Protein AF-A0A5F0KEK0-F1 (afdb_monomer_lite)

Structure (mmCIF, N/CA/C/O backbone):
data_AF-A0A5F0KEK0-F1
#
_entry.id   AF-A0A5F0KEK0-F1
#
loop_
_atom_site.group_PDB
_atom_site.id
_atom_site.type_symbol
_atom_site.label_atom_id
_atom_site.label_alt_id
_atom_site.label_comp_id
_atom_site.label_asym_id
_atom_site.label_entity_id
_atom_site.label_seq_id
_atom_site.pdbx_PDB_ins_code
_atom_site.Cartn_x
_atom_site.Cartn_y
_atom_site.Cartn_z
_atom_site.occupancy
_atom_site.B_iso_or_equiv
_atom_site.auth_seq_id
_atom_site.auth_comp_id
_atom_site.auth_asym_id
_atom_site.auth_atom_id
_atom_site.pdbx_PDB_model_num
ATOM 1 N N . MET A 1 1 ? 22.371 -23.683 -24.977 1.00 32.03 1 MET A N 1
ATOM 2 C CA . MET A 1 1 ? 22.246 -22.514 -25.870 1.00 32.03 1 MET A CA 1
ATOM 3 C C . MET A 1 1 ? 21.866 -21.317 -25.019 1.00 32.03 1 MET A C 1
ATOM 5 O O . MET A 1 1 ? 20.746 -21.256 -24.533 1.00 32.03 1 MET A O 1
ATOM 9 N N . SER A 1 2 ? 22.831 -20.442 -24.753 1.00 39.22 2 SER A N 1
ATOM 10 C CA . SER A 1 2 ? 22.662 -19.268 -23.896 1.00 39.22 2 SER A CA 1
ATOM 11 C C . SER A 1 2 ? 22.287 -18.080 -24.773 1.00 39.22 2 SER A C 1
ATOM 13 O O . SER A 1 2 ? 23.154 -17.505 -25.425 1.00 39.22 2 SER A O 1
ATOM 15 N N . MET A 1 3 ? 20.999 -17.742 -24.835 1.00 43.00 3 MET A N 1
ATOM 16 C CA . MET A 1 3 ? 20.542 -16.524 -25.501 1.00 43.00 3 MET A CA 1
ATOM 17 C C . MET A 1 3 ? 20.346 -15.409 -24.471 1.00 43.00 3 MET A C 1
ATOM 19 O O . MET A 1 3 ? 19.411 -15.424 -23.680 1.00 43.00 3 MET A O 1
ATOM 23 N N . THR A 1 4 ? 21.297 -14.470 -24.501 1.00 45.41 4 THR A N 1
ATOM 24 C CA . THR A 1 4 ? 21.118 -13.025 -24.289 1.00 45.41 4 THR A CA 1
ATOM 25 C C . THR A 1 4 ? 20.277 -12.598 -23.085 1.00 45.41 4 THR A C 1
ATOM 27 O O . THR A 1 4 ? 19.081 -12.334 -23.200 1.00 45.41 4 THR A O 1
ATOM 30 N N . GLY A 1 5 ? 20.942 -12.375 -21.949 1.00 48.66 5 GLY A N 1
ATOM 31 C CA . GLY A 1 5 ? 20.461 -11.401 -20.974 1.00 48.66 5 GLY A CA 1
ATOM 32 C C . GLY A 1 5 ? 20.493 -10.016 -21.618 1.00 48.66 5 GLY A C 1
ATOM 33 O O . GLY A 1 5 ? 21.525 -9.350 -21.595 1.00 48.66 5 GLY A O 1
ATOM 34 N N . ALA A 1 6 ? 19.396 -9.620 -22.265 1.00 54.91 6 ALA A N 1
ATOM 35 C CA . ALA A 1 6 ? 19.231 -8.275 -22.793 1.00 54.91 6 ALA A CA 1
ATOM 36 C C . ALA A 1 6 ? 19.410 -7.278 -21.640 1.00 5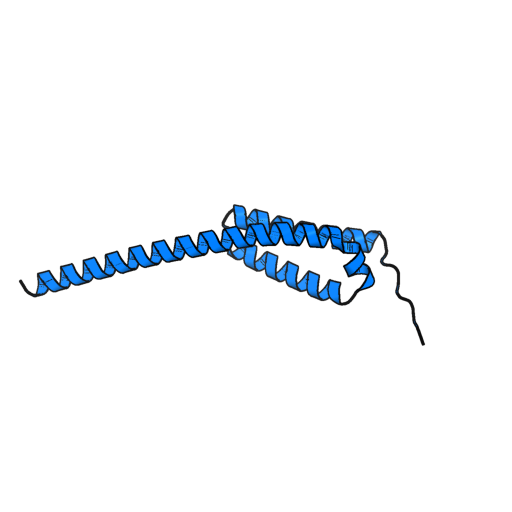4.91 6 ALA A C 1
ATOM 38 O O . ALA A 1 6 ? 18.669 -7.307 -20.656 1.00 54.91 6 ALA A O 1
ATOM 39 N N . VAL A 1 7 ? 20.434 -6.429 -21.739 1.00 57.81 7 VAL A N 1
ATOM 40 C CA . VAL A 1 7 ? 20.606 -5.293 -20.832 1.00 57.81 7 VAL A CA 1
ATOM 41 C C . VAL A 1 7 ? 19.3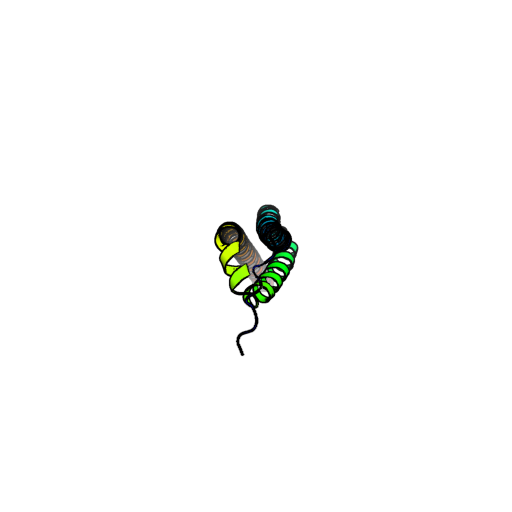57 -4.419 -20.995 1.00 57.81 7 VAL A C 1
ATOM 43 O O . VAL A 1 7 ? 19.068 -4.021 -22.126 1.00 57.81 7 VAL A O 1
ATOM 46 N N . PRO A 1 8 ? 18.591 -4.145 -19.923 1.00 62.31 8 PRO A N 1
ATOM 47 C CA . PRO A 1 8 ? 17.387 -3.334 -20.031 1.00 62.31 8 PRO A CA 1
ATOM 48 C C . PRO A 1 8 ? 17.745 -1.976 -20.627 1.00 62.31 8 PRO A C 1
ATOM 50 O O . PRO A 1 8 ? 18.702 -1.337 -20.180 1.00 62.31 8 PRO A O 1
ATOM 53 N N . SER A 1 9 ? 16.990 -1.531 -21.631 1.00 75.38 9 SER A N 1
ATOM 54 C CA . SER A 1 9 ? 17.206 -0.200 -22.203 1.00 75.38 9 SER A CA 1
ATOM 55 C C . SER A 1 9 ? 17.075 0.862 -21.102 1.00 75.38 9 SER A C 1
ATOM 57 O O . SER A 1 9 ? 16.236 0.735 -20.204 1.00 75.38 9 SER A O 1
ATOM 59 N N . GLY A 1 10 ? 17.897 1.918 -21.145 1.00 80.50 10 GLY A N 1
ATOM 60 C CA . GLY A 1 10 ? 17.849 2.995 -20.142 1.00 80.50 10 GLY A CA 1
ATOM 61 C C . GLY A 1 10 ? 16.434 3.563 -19.967 1.00 80.50 10 GLY A C 1
ATOM 62 O O . GLY A 1 10 ? 15.965 3.747 -18.846 1.00 80.50 10 GLY A O 1
ATOM 63 N N . THR A 1 11 ? 15.700 3.690 -21.074 1.00 87.31 11 THR A N 1
ATOM 64 C CA . THR A 1 11 ? 14.303 4.136 -21.113 1.00 87.31 11 THR A CA 1
ATOM 65 C C . THR A 1 11 ? 13.339 3.185 -20.397 1.00 87.31 11 THR A C 1
ATOM 67 O O . THR A 1 11 ? 12.440 3.637 -19.683 1.00 87.31 11 THR A O 1
ATOM 70 N N . GLU A 1 12 ? 13.508 1.867 -20.544 1.00 90.12 12 GLU A N 1
ATOM 71 C CA . GLU A 1 12 ? 12.688 0.885 -19.828 1.00 90.12 12 GLU A CA 1
ATOM 72 C C . GLU A 1 12 ? 12.946 0.953 -18.323 1.00 90.12 12 GLU A C 1
ATOM 74 O O . GLU A 1 12 ? 11.998 1.034 -17.536 1.00 90.12 12 GLU A O 1
ATOM 79 N N . ARG A 1 13 ? 14.220 1.002 -17.917 1.00 92.56 13 ARG A N 1
ATOM 80 C CA . ARG A 1 13 ? 14.601 1.145 -16.508 1.00 92.56 13 ARG A CA 1
ATOM 81 C C . ARG A 1 13 ? 13.977 2.391 -15.883 1.00 92.56 13 ARG A C 1
ATOM 83 O O . ARG A 1 13 ? 13.342 2.293 -14.835 1.00 92.56 13 ARG A O 1
ATOM 90 N N . GLU A 1 14 ? 14.115 3.543 -16.529 1.00 95.00 14 GLU A N 1
ATOM 91 C CA . GLU A 1 14 ? 13.547 4.810 -16.056 1.00 95.00 14 GLU A CA 1
ATOM 92 C C . GLU A 1 14 ? 12.020 4.773 -15.967 1.00 95.00 14 GLU A C 1
ATOM 94 O O . GLU A 1 14 ? 11.430 5.291 -15.015 1.00 95.00 14 GLU A O 1
ATOM 99 N N . SER A 1 15 ? 11.359 4.153 -16.946 1.00 95.94 15 SER A N 1
ATOM 100 C CA . SER A 1 15 ? 9.907 3.970 -16.935 1.00 95.94 15 SER A CA 1
ATOM 101 C C . SER A 1 15 ? 9.463 3.137 -15.729 1.00 95.94 15 SER A C 1
ATOM 103 O O . SER A 1 15 ? 8.615 3.577 -14.948 1.00 95.94 15 SER A O 1
ATOM 105 N N . ARG A 1 16 ? 10.090 1.976 -15.498 1.00 96.25 16 ARG A N 1
ATOM 106 C CA . ARG A 1 16 ? 9.764 1.101 -14.358 1.00 96.25 16 ARG A CA 1
ATOM 107 C C . ARG A 1 16 ? 10.095 1.738 -13.015 1.00 96.25 16 ARG A C 1
ATOM 109 O O . ARG A 1 16 ? 9.313 1.613 -12.076 1.00 96.25 16 ARG A O 1
ATOM 116 N N . GLN A 1 17 ? 11.201 2.471 -12.935 1.00 97.44 17 GLN A N 1
ATOM 117 C CA . GLN A 1 17 ? 11.559 3.251 -11.756 1.00 97.44 17 GLN A CA 1
ATOM 118 C C . GLN A 1 17 ? 10.485 4.293 -11.429 1.00 97.44 17 GLN A C 1
ATOM 120 O O . GLN A 1 17 ? 10.033 4.364 -10.286 1.00 97.44 17 GLN A O 1
ATOM 125 N N . ARG A 1 18 ? 10.035 5.073 -12.421 1.00 98.00 18 ARG A N 1
ATOM 126 C CA . ARG A 1 18 ? 8.957 6.056 -12.229 1.00 98.00 18 ARG A CA 1
ATOM 127 C C . ARG A 1 18 ? 7.648 5.397 -11.808 1.00 98.00 18 ARG A C 1
ATOM 129 O O . ARG A 1 18 ? 6.982 5.922 -10.924 1.00 98.00 18 ARG A O 1
ATOM 136 N N . GLN A 1 19 ? 7.300 4.249 -12.388 1.00 97.69 19 GLN A N 1
ATOM 137 C CA . GLN A 1 19 ? 6.104 3.495 -12.000 1.00 97.69 19 GLN A CA 1
ATOM 138 C C . GLN A 1 19 ? 6.170 3.025 -10.539 1.00 97.69 19 GLN A C 1
ATOM 140 O O . GLN A 1 19 ? 5.221 3.253 -9.791 1.00 97.69 19 GLN A O 1
ATOM 145 N N . LEU A 1 20 ? 7.292 2.429 -10.113 1.00 98.19 20 LEU A N 1
ATOM 146 C CA . LEU A 1 20 ? 7.498 2.000 -8.725 1.00 98.19 20 LEU A CA 1
ATOM 147 C C . LEU A 1 20 ? 7.391 3.176 -7.751 1.00 98.19 20 LEU A C 1
ATOM 149 O O . LEU A 1 20 ? 6.605 3.130 -6.806 1.00 98.19 20 LEU A O 1
ATOM 153 N N . LEU A 1 21 ? 8.155 4.242 -8.002 1.00 98.56 21 LEU A N 1
ATOM 154 C CA . LEU A 1 21 ? 8.177 5.415 -7.130 1.00 98.56 21 LEU A CA 1
ATOM 155 C C . LEU A 1 21 ? 6.820 6.127 -7.099 1.00 98.56 21 LEU A C 1
ATOM 157 O O . LEU A 1 21 ? 6.377 6.559 -6.038 1.00 98.56 21 LEU A O 1
ATOM 161 N N . GLY A 1 22 ? 6.146 6.225 -8.246 1.00 98.38 22 GLY A N 1
ATOM 162 C CA . GLY A 1 22 ? 4.816 6.815 -8.351 1.00 98.38 22 GLY A CA 1
ATOM 163 C C . GLY A 1 22 ? 3.785 6.060 -7.515 1.00 98.38 22 GLY A C 1
ATOM 164 O O . GLY A 1 22 ? 3.059 6.684 -6.746 1.00 98.38 22 GLY A O 1
ATOM 165 N N . LEU A 1 23 ? 3.760 4.725 -7.603 1.00 98.50 23 LEU A N 1
ATOM 166 C CA . LEU A 1 23 ? 2.844 3.899 -6.812 1.00 98.50 23 LEU A CA 1
ATOM 167 C C . LEU A 1 23 ? 3.164 3.946 -5.314 1.00 98.50 23 LEU A C 1
ATOM 169 O O . LEU A 1 23 ? 2.252 4.142 -4.517 1.00 98.50 23 LEU A O 1
ATOM 173 N N . GLY A 1 24 ? 4.438 3.836 -4.922 1.00 98.38 24 GLY A N 1
ATOM 174 C CA . GLY A 1 24 ? 4.825 3.922 -3.509 1.00 98.38 24 GLY A CA 1
ATOM 175 C C . GLY A 1 24 ? 4.471 5.274 -2.882 1.00 98.38 24 GLY A C 1
ATOM 176 O O . GLY A 1 24 ? 3.922 5.327 -1.783 1.00 98.38 24 GLY A O 1
ATOM 177 N N . ARG A 1 25 ? 4.709 6.376 -3.606 1.00 98.69 25 ARG A N 1
ATOM 178 C CA . ARG A 1 25 ? 4.322 7.717 -3.153 1.00 98.69 25 ARG A CA 1
ATOM 179 C C . ARG A 1 25 ? 2.806 7.867 -3.057 1.00 98.69 25 ARG A C 1
ATOM 181 O O . ARG A 1 25 ? 2.328 8.439 -2.082 1.00 98.69 25 ARG A O 1
ATOM 188 N N . LEU A 1 26 ? 2.067 7.362 -4.047 1.00 98.69 26 LEU A N 1
ATOM 189 C CA . LEU A 1 26 ? 0.608 7.403 -4.049 1.00 98.69 26 LEU A CA 1
ATOM 190 C C . LEU A 1 26 ? 0.040 6.684 -2.821 1.00 98.69 26 LEU A C 1
ATOM 192 O O . LEU A 1 26 ? -0.773 7.271 -2.119 1.00 98.69 26 LEU A O 1
ATOM 196 N N . ILE A 1 27 ? 0.504 5.466 -2.521 1.00 98.75 27 ILE A N 1
ATOM 197 C CA . ILE A 1 27 ? 0.088 4.703 -1.331 1.00 98.75 27 ILE A CA 1
ATOM 198 C C . ILE A 1 27 ? 0.253 5.545 -0.061 1.00 98.75 27 ILE A C 1
ATOM 200 O O . ILE A 1 27 ? -0.700 5.710 0.699 1.00 98.75 27 ILE A O 1
ATOM 204 N N . LEU A 1 28 ? 1.432 6.141 0.138 1.00 98.75 28 LEU A N 1
ATOM 205 C CA . LEU A 1 28 ? 1.704 6.968 1.312 1.00 98.75 28 LEU A CA 1
ATOM 206 C C . LEU A 1 28 ? 0.818 8.220 1.375 1.00 98.75 28 LEU A C 1
ATOM 208 O O . LEU A 1 28 ? 0.314 8.564 2.441 1.00 98.75 28 LEU A O 1
ATOM 212 N N . GLN A 1 29 ? 0.608 8.901 0.247 1.00 98.56 29 GLN A N 1
ATOM 213 C CA . GLN A 1 29 ? -0.267 10.075 0.185 1.00 98.56 29 GLN A CA 1
ATOM 214 C C . GLN A 1 29 ? -1.712 9.723 0.545 1.00 98.56 29 GLN A C 1
ATOM 216 O O . GLN A 1 29 ? -2.333 10.441 1.325 1.00 98.56 29 GLN A O 1
ATOM 221 N N . GLN A 1 30 ? -2.225 8.607 0.025 1.00 98.56 30 GLN A N 1
ATOM 222 C CA . GLN A 1 30 ? -3.583 8.155 0.315 1.00 98.56 30 GLN A CA 1
ATOM 223 C C . GLN A 1 30 ? -3.742 7.720 1.772 1.00 98.56 30 GLN A C 1
ATOM 225 O O . GLN A 1 30 ? -4.746 8.052 2.396 1.00 98.56 30 GLN A O 1
ATOM 230 N N . ALA A 1 31 ? -2.729 7.064 2.344 1.00 98.31 31 ALA A N 1
ATOM 231 C CA . ALA A 1 31 ? -2.728 6.694 3.755 1.00 98.31 31 ALA A CA 1
ATOM 232 C C . ALA A 1 31 ? -2.731 7.932 4.666 1.00 98.31 31 ALA A C 1
ATOM 234 O O . ALA A 1 31 ? -3.521 8.011 5.600 1.00 98.31 31 ALA A O 1
ATOM 235 N N . ARG A 1 32 ? -1.916 8.950 4.355 1.00 98.38 32 ARG A N 1
ATOM 236 C CA . ARG A 1 32 ? -1.918 10.230 5.089 1.00 98.38 32 ARG A CA 1
ATOM 237 C C . ARG A 1 32 ? -3.245 10.984 4.971 1.00 98.38 32 ARG A C 1
ATOM 239 O O . ARG A 1 32 ? -3.592 11.735 5.873 1.00 98.38 32 ARG A O 1
ATOM 246 N N . ALA A 1 33 ? -3.975 10.786 3.875 1.00 98.12 33 ALA A N 1
ATOM 247 C CA . ALA A 1 33 ? -5.292 11.371 3.646 1.00 98.12 33 ALA A CA 1
ATOM 248 C C . ALA A 1 33 ? -6.457 10.524 4.200 1.00 98.12 33 ALA A C 1
ATOM 250 O O . ALA A 1 33 ? -7.611 10.901 4.012 1.00 98.12 33 ALA A O 1
ATOM 251 N N . GLY A 1 34 ? -6.186 9.374 4.829 1.00 97.44 34 GLY A N 1
ATOM 252 C CA . GLY A 1 34 ? -7.219 8.464 5.330 1.00 97.44 34 GLY A CA 1
ATOM 253 C C . GLY A 1 34 ? -8.046 7.766 4.242 1.00 97.44 34 GLY A C 1
ATOM 254 O O . GLY A 1 34 ? -9.124 7.242 4.512 1.00 97.44 34 GLY A O 1
ATOM 255 N N . GLN A 1 35 ? -7.574 7.749 2.992 1.00 98.25 35 GLN A N 1
ATOM 256 C CA . GLN A 1 35 ? -8.286 7.148 1.860 1.00 98.25 35 GLN A CA 1
ATOM 257 C C . GLN A 1 35 ? -7.981 5.646 1.751 1.00 98.25 35 GLN A C 1
ATOM 259 O O . GLN A 1 35 ? -7.312 5.190 0.822 1.00 98.25 35 GLN A O 1
ATOM 264 N N . TRP A 1 36 ? -8.464 4.854 2.709 1.00 96.94 36 TRP A N 1
ATOM 265 C CA . TRP A 1 36 ? -8.057 3.452 2.890 1.00 96.94 36 TRP A CA 1
ATOM 266 C C . TRP A 1 36 ? -8.384 2.531 1.704 1.00 96.94 36 TRP A C 1
ATOM 268 O O . TRP A 1 36 ? -7.565 1.694 1.323 1.00 96.94 36 TRP A O 1
ATOM 278 N N . GLU A 1 37 ? -9.523 2.729 1.037 1.00 97.56 37 GLU A N 1
ATOM 279 C CA . GLU A 1 37 ? -9.833 1.988 -0.195 1.00 97.56 37 GLU A CA 1
ATOM 280 C C . GLU A 1 37 ? -8.864 2.333 -1.336 1.00 97.56 37 GLU A C 1
ATOM 282 O O . GLU A 1 37 ? -8.425 1.452 -2.080 1.00 97.56 37 GLU A O 1
ATOM 287 N N . ALA A 1 38 ? -8.460 3.602 -1.456 1.00 97.88 38 ALA A N 1
ATOM 288 C CA . ALA A 1 38 ? -7.477 4.020 -2.451 1.00 97.88 38 ALA A CA 1
ATOM 289 C C . ALA A 1 38 ? -6.083 3.448 -2.145 1.00 97.88 38 ALA A C 1
ATOM 291 O O . ALA A 1 38 ? -5.383 3.035 -3.073 1.00 97.88 38 ALA A O 1
ATOM 292 N N . VAL A 1 39 ? -5.707 3.357 -0.861 1.00 98.25 39 VAL A N 1
ATOM 293 C CA . VAL A 1 39 ? -4.492 2.658 -0.405 1.00 98.25 39 VAL A CA 1
ATOM 294 C C . VAL A 1 39 ? -4.518 1.202 -0.863 1.00 98.25 39 VAL A C 1
ATOM 296 O O . VAL A 1 39 ? -3.588 0.769 -1.539 1.00 98.25 39 VAL A O 1
ATOM 299 N N . ARG A 1 40 ? -5.604 0.470 -0.582 1.00 97.56 40 ARG A N 1
ATOM 300 C CA . ARG A 1 40 ? -5.763 -0.942 -0.970 1.00 97.56 40 ARG A CA 1
ATOM 301 C C . ARG A 1 40 ?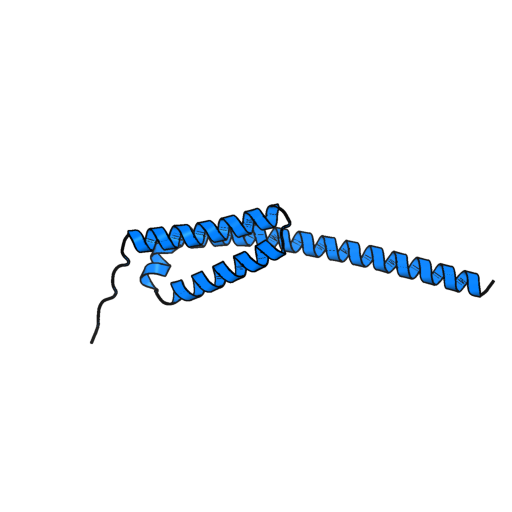 -5.644 -1.143 -2.484 1.00 97.56 40 ARG A C 1
ATOM 303 O O . ARG A 1 40 ? -4.944 -2.042 -2.947 1.00 97.56 40 ARG A O 1
ATOM 310 N N . LEU A 1 41 ? -6.300 -0.294 -3.278 1.00 98.25 41 LEU A N 1
ATOM 311 C CA . LEU A 1 41 ? -6.229 -0.366 -4.741 1.00 98.25 41 LEU A CA 1
ATOM 312 C C . LEU A 1 41 ? -4.821 -0.068 -5.276 1.00 98.25 41 LEU A C 1
ATOM 314 O O . LEU A 1 41 ? -4.363 -0.736 -6.208 1.00 98.25 41 LEU A O 1
ATOM 318 N N . ALA A 1 42 ? -4.133 0.930 -4.719 1.00 98.06 42 ALA A N 1
ATOM 319 C CA . ALA A 1 42 ? -2.772 1.273 -5.116 1.00 98.06 42 ALA A CA 1
ATOM 320 C C . ALA A 1 42 ? -1.763 0.184 -4.710 1.00 98.06 42 ALA A C 1
ATOM 322 O O . ALA A 1 42 ? -0.881 -0.144 -5.505 1.00 98.06 42 ALA A O 1
ATOM 323 N N . ASP A 1 43 ? -1.940 -0.429 -3.537 1.00 98.00 43 ASP A N 1
ATOM 324 C CA . ASP A 1 43 ? -1.122 -1.543 -3.051 1.00 98.00 43 ASP A CA 1
ATOM 325 C C . ASP A 1 43 ? -1.244 -2.780 -3.953 1.00 98.00 43 ASP A C 1
ATOM 327 O O . ASP A 1 43 ? -0.235 -3.310 -4.418 1.00 98.00 43 ASP A O 1
ATOM 331 N N . HIS A 1 44 ? -2.463 -3.162 -4.354 1.00 98.19 44 HIS A N 1
ATOM 332 C CA . HIS A 1 44 ? -2.659 -4.244 -5.328 1.00 98.19 44 HIS A CA 1
ATOM 333 C C . HIS A 1 44 ? -1.962 -3.976 -6.671 1.00 98.19 44 HIS A C 1
ATOM 335 O O . HIS A 1 44 ? -1.389 -4.884 -7.279 1.00 98.19 44 HIS A O 1
ATOM 341 N N . ARG A 1 45 ? -1.988 -2.727 -7.155 1.00 98.31 45 ARG A N 1
ATOM 342 C CA . ARG A 1 45 ? -1.282 -2.345 -8.390 1.00 98.31 45 ARG A CA 1
ATOM 343 C C . ARG A 1 45 ? 0.233 -2.446 -8.221 1.00 98.31 45 ARG A C 1
ATOM 345 O O . ARG A 1 45 ? 0.908 -2.912 -9.140 1.00 98.31 45 ARG A O 1
ATOM 352 N N . LEU A 1 46 ? 0.758 -2.036 -7.066 1.00 98.38 46 LEU A N 1
ATOM 353 C CA . LEU A 1 46 ? 2.177 -2.162 -6.740 1.00 98.38 46 LEU A CA 1
ATOM 354 C C . LEU A 1 46 ? 2.604 -3.632 -6.680 1.00 98.38 46 LEU A C 1
ATOM 356 O O . LEU A 1 46 ? 3.603 -3.984 -7.304 1.00 98.38 46 LEU A O 1
ATOM 360 N N . ALA A 1 47 ? 1.832 -4.490 -6.009 1.00 98.06 47 ALA A N 1
ATOM 361 C CA . ALA A 1 47 ? 2.099 -5.924 -5.924 1.00 98.06 47 ALA A CA 1
ATOM 362 C C . ALA A 1 47 ? 2.206 -6.558 -7.319 1.00 98.06 47 ALA A C 1
ATOM 364 O O . ALA A 1 47 ? 3.216 -7.187 -7.639 1.00 98.06 47 ALA A O 1
ATOM 365 N N . ARG A 1 48 ? 1.236 -6.280 -8.200 1.00 98.12 48 ARG A N 1
ATOM 366 C CA . ARG A 1 48 ? 1.249 -6.778 -9.583 1.00 98.12 48 ARG A CA 1
ATOM 367 C C . ARG A 1 48 ? 2.459 -6.280 -10.378 1.00 98.12 48 ARG A C 1
ATOM 369 O O . ARG A 1 48 ? 3.055 -7.038 -11.139 1.00 98.12 48 ARG A O 1
ATOM 376 N N . LEU A 1 49 ? 2.846 -5.011 -10.217 1.00 97.31 49 LEU A N 1
ATOM 377 C CA . LEU A 1 49 ? 4.049 -4.478 -10.863 1.00 97.31 49 LEU A CA 1
ATOM 378 C C . LEU A 1 49 ? 5.314 -5.185 -10.357 1.00 97.31 49 LEU A C 1
ATOM 380 O O . LEU A 1 49 ? 6.178 -5.538 -11.158 1.00 97.31 49 LEU A O 1
ATOM 384 N N . VAL A 1 50 ? 5.425 -5.409 -9.047 1.00 97.12 50 VAL A N 1
ATOM 385 C CA . VAL A 1 50 ? 6.562 -6.114 -8.441 1.00 97.12 50 VAL A CA 1
ATOM 386 C C . VAL A 1 50 ? 6.644 -7.553 -8.942 1.00 97.12 50 VAL A C 1
ATOM 388 O O . VAL A 1 50 ? 7.733 -7.997 -9.298 1.00 97.12 50 VAL A O 1
ATOM 391 N N . GLU A 1 51 ? 5.525 -8.269 -9.032 1.00 96.75 51 GLU A N 1
ATOM 392 C CA . GLU A 1 51 ? 5.479 -9.624 -9.594 1.00 96.75 51 GLU A CA 1
ATOM 393 C C . GLU A 1 51 ? 6.022 -9.670 -11.025 1.00 96.75 51 GLU A C 1
ATOM 395 O O . GLU A 1 51 ? 6.880 -10.499 -11.328 1.00 96.75 51 GLU A O 1
ATOM 400 N N . LEU A 1 52 ? 5.596 -8.735 -11.882 1.00 95.81 52 LEU A N 1
ATOM 401 C CA . LEU A 1 52 ? 6.093 -8.630 -13.257 1.00 95.81 52 LEU A CA 1
ATOM 402 C C . LEU A 1 52 ? 7.593 -8.314 -13.302 1.00 95.81 52 LEU A C 1
ATOM 404 O O . LEU A 1 52 ? 8.333 -8.921 -14.073 1.00 95.81 52 LEU A O 1
ATOM 408 N N . LEU A 1 53 ? 8.069 -7.387 -12.468 1.00 95.44 53 LEU A N 1
ATOM 409 C CA . LEU A 1 53 ? 9.485 -7.011 -12.444 1.00 95.44 53 LEU A CA 1
ATOM 410 C C . LEU A 1 53 ? 10.380 -8.134 -11.910 1.00 95.44 53 LEU A C 1
ATOM 412 O O . LEU A 1 53 ? 11.509 -8.281 -12.372 1.00 95.44 53 LEU A O 1
ATOM 416 N N . ARG A 1 54 ? 9.886 -8.962 -10.983 1.00 94.12 54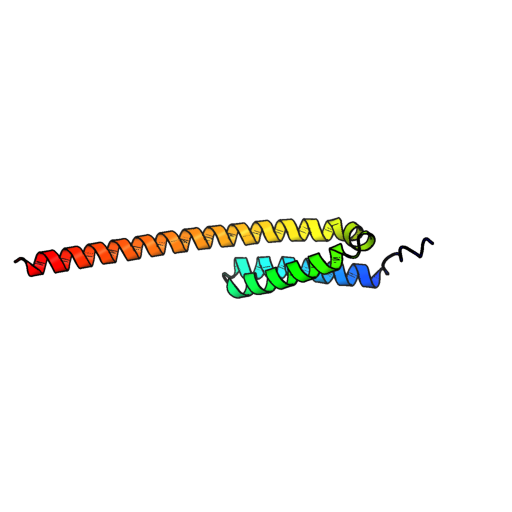 ARG A N 1
ATOM 417 C CA . ARG A 1 54 ? 10.628 -10.125 -10.468 1.00 94.12 54 ARG A CA 1
ATOM 418 C C . ARG A 1 54 ? 10.905 -11.180 -11.539 1.00 94.12 54 ARG A C 1
ATOM 420 O O . ARG A 1 54 ? 11.885 -11.907 -11.404 1.00 94.12 54 ARG A O 1
ATOM 427 N N . GLN A 1 55 ? 10.106 -11.231 -12.606 1.00 95.06 55 GLN A N 1
ATOM 428 C CA . GLN A 1 55 ? 10.353 -12.096 -13.768 1.00 95.06 55 GLN A CA 1
ATOM 429 C C . GLN A 1 55 ? 11.534 -11.610 -14.629 1.00 95.06 55 GLN A C 1
ATOM 431 O O . GLN A 1 55 ? 11.986 -12.335 -15.510 1.00 95.06 55 GLN A O 1
ATOM 436 N N . GLN A 1 56 ? 12.069 -10.411 -14.363 1.00 94.31 56 GLN A N 1
ATOM 437 C CA . GLN A 1 56 ? 13.214 -9.824 -15.060 1.00 94.31 56 GLN A CA 1
ATOM 438 C C . GLN A 1 56 ? 14.347 -9.502 -14.065 1.00 94.31 56 GLN A C 1
ATOM 440 O O . GLN A 1 56 ? 14.524 -8.344 -13.675 1.00 94.31 56 GLN A O 1
ATOM 445 N N . PRO A 1 57 ? 15.148 -10.500 -13.635 1.00 92.88 57 PRO A N 1
ATOM 446 C CA . PRO A 1 57 ? 16.087 -10.342 -12.522 1.00 92.88 57 PRO A CA 1
ATOM 447 C C . PRO A 1 57 ? 17.118 -9.228 -12.721 1.00 92.88 57 PRO A C 1
ATOM 449 O O . PRO A 1 57 ? 17.393 -8.483 -11.784 1.00 92.88 57 PRO A O 1
ATOM 452 N N . ALA A 1 58 ? 17.655 -9.069 -13.936 1.00 92.56 58 ALA A N 1
ATOM 453 C CA . ALA A 1 58 ? 18.620 -8.012 -14.236 1.00 92.56 58 ALA A CA 1
ATOM 454 C C . ALA A 1 58 ? 18.011 -6.618 -14.006 1.00 92.56 58 ALA A C 1
ATOM 456 O O . ALA A 1 58 ? 18.556 -5.817 -13.248 1.00 92.56 58 ALA A O 1
ATOM 457 N N . LEU A 1 59 ? 16.831 -6.358 -14.578 1.00 93.44 59 LEU A N 1
ATOM 458 C CA . LEU A 1 59 ? 16.100 -5.108 -14.377 1.00 93.44 59 LEU A CA 1
ATOM 459 C C . LEU A 1 59 ? 15.741 -4.899 -12.900 1.00 93.44 59 LEU A C 1
ATOM 461 O O . LEU A 1 59 ? 15.994 -3.827 -12.351 1.00 93.44 59 LEU A O 1
ATOM 465 N N . TRP A 1 60 ? 15.234 -5.933 -12.228 1.00 95.44 60 TRP A N 1
ATOM 466 C CA . TRP A 1 6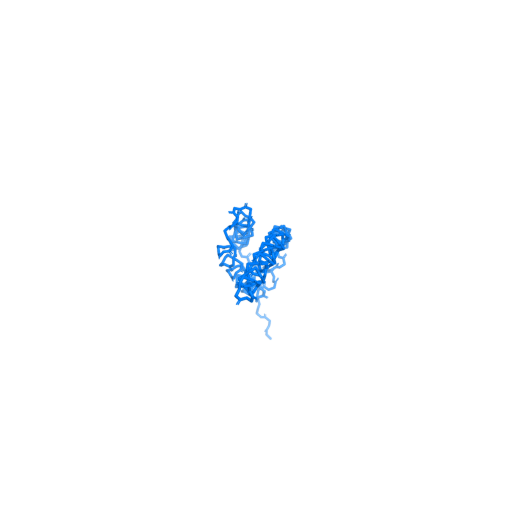0 ? 14.867 -5.888 -10.811 1.00 95.44 60 TRP A CA 1
ATOM 467 C C . TRP A 1 60 ? 16.016 -5.463 -9.888 1.00 95.44 60 TRP A C 1
ATOM 469 O O . TRP A 1 60 ? 15.786 -4.730 -8.917 1.00 95.44 60 TRP A O 1
ATOM 479 N N . GLN A 1 61 ? 17.247 -5.888 -10.188 1.00 94.69 61 GLN A N 1
ATOM 480 C CA . GLN A 1 61 ? 18.428 -5.474 -9.427 1.00 94.69 61 GLN A CA 1
ATOM 481 C C . GLN A 1 61 ? 18.795 -4.010 -9.682 1.00 94.69 61 GLN A C 1
ATOM 483 O O . GLN A 1 61 ? 19.064 -3.273 -8.736 1.00 94.69 61 GLN A O 1
ATOM 488 N N . THR A 1 62 ? 18.714 -3.532 -10.928 1.00 95.44 62 THR A N 1
ATOM 489 C CA . THR A 1 62 ? 19.010 -2.117 -11.243 1.00 95.44 62 THR A CA 1
ATOM 490 C C . THR A 1 62 ? 18.046 -1.116 -10.590 1.00 95.44 62 THR A C 1
ATOM 492 O O . THR A 1 62 ? 18.361 0.075 -10.489 1.00 95.44 62 THR A O 1
ATOM 495 N N . LEU A 1 63 ? 16.876 -1.590 -10.148 1.00 96.81 63 LEU A N 1
ATOM 496 C CA . LEU A 1 63 ? 15.832 -0.813 -9.478 1.00 96.81 63 LEU A CA 1
ATOM 497 C C . LEU A 1 63 ? 15.951 -0.826 -7.944 1.00 96.81 63 LEU A C 1
ATOM 499 O O . LEU A 1 63 ? 15.064 -0.300 -7.273 1.00 96.81 63 LEU A O 1
ATOM 503 N N . MET A 1 64 ? 17.012 -1.408 -7.370 1.00 96.81 64 MET A N 1
ATOM 504 C CA . MET A 1 64 ? 17.195 -1.518 -5.915 1.00 96.81 64 MET A CA 1
ATOM 505 C C . MET A 1 64 ? 16.984 -0.191 -5.155 1.00 96.81 64 MET A C 1
ATOM 507 O O . MET A 1 64 ? 16.156 -0.196 -4.246 1.00 96.81 64 MET A O 1
ATOM 511 N N . PRO A 1 65 ? 17.564 0.960 -5.563 1.00 96.94 65 PRO A N 1
ATOM 512 C CA . PRO A 1 65 ? 17.335 2.220 -4.847 1.00 96.94 65 PRO A CA 1
ATOM 513 C C . PRO A 1 65 ? 15.858 2.639 -4.822 1.00 96.94 65 PRO A C 1
ATOM 515 O O . PRO A 1 65 ? 15.340 3.095 -3.806 1.00 96.94 65 PRO A O 1
ATOM 518 N N . ALA A 1 66 ? 15.145 2.439 -5.935 1.00 97.69 66 ALA A N 1
ATOM 519 C CA . ALA A 1 66 ? 13.724 2.758 -6.021 1.00 97.69 66 ALA A CA 1
ATOM 520 C C . ALA A 1 66 ? 12.877 1.822 -5.149 1.00 97.69 66 ALA A C 1
ATOM 522 O O . ALA A 1 66 ? 11.929 2.262 -4.505 1.00 97.69 66 ALA A O 1
ATOM 523 N N . ARG A 1 67 ? 13.232 0.535 -5.097 1.00 98.19 67 ARG A N 1
ATOM 524 C CA . ARG A 1 67 ? 12.571 -0.454 -4.237 1.00 98.19 67 ARG A CA 1
ATOM 525 C C . ARG A 1 67 ? 12.760 -0.140 -2.758 1.00 98.19 67 ARG A C 1
ATOM 527 O O . ARG A 1 67 ? 11.810 -0.288 -1.997 1.00 98.19 67 ARG A O 1
ATOM 534 N N . ASP A 1 68 ? 13.954 0.286 -2.356 1.00 98.44 68 ASP A N 1
ATOM 535 C CA . ASP A 1 68 ? 14.230 0.651 -0.967 1.00 98.44 68 ASP A CA 1
ATOM 536 C C . ASP A 1 68 ? 13.412 1.876 -0.550 1.00 98.44 68 ASP A C 1
ATOM 538 O O . ASP A 1 68 ? 12.774 1.854 0.503 1.00 98.44 68 ASP A O 1
ATOM 542 N N . GLN A 1 69 ? 13.313 2.884 -1.422 1.00 98.44 69 GLN A N 1
ATOM 543 C CA . GLN A 1 69 ? 12.455 4.042 -1.179 1.00 98.44 69 GLN A CA 1
ATOM 544 C C . GLN A 1 69 ? 10.969 3.663 -1.080 1.00 98.44 69 GLN A C 1
ATOM 546 O O . GLN A 1 69 ? 10.264 4.140 -0.190 1.00 98.44 69 GLN A O 1
ATOM 551 N N . VAL A 1 70 ? 10.485 2.792 -1.973 1.00 98.50 70 VAL A N 1
ATOM 552 C CA . VAL A 1 70 ? 9.104 2.287 -1.924 1.00 98.50 70 VAL A CA 1
ATOM 553 C C . VAL A 1 70 ? 8.855 1.500 -0.638 1.00 98.50 70 VAL A C 1
ATOM 555 O O . VAL A 1 70 ? 7.792 1.655 -0.047 1.00 98.50 70 VAL A O 1
ATOM 558 N N . ARG A 1 71 ? 9.825 0.705 -0.163 1.00 98.44 71 ARG A N 1
ATOM 559 C CA . ARG A 1 71 ? 9.708 -0.032 1.104 1.00 98.44 71 ARG A CA 1
ATOM 560 C C . ARG A 1 71 ? 9.538 0.914 2.290 1.00 98.44 71 ARG A C 1
ATOM 562 O O . ARG A 1 71 ? 8.677 0.656 3.122 1.00 98.44 71 ARG A O 1
ATOM 569 N N . GLN A 1 72 ? 10.307 2.001 2.345 1.00 98.56 72 GLN A N 1
ATOM 570 C CA . GLN A 1 72 ? 10.170 3.013 3.400 1.00 98.56 72 GLN A CA 1
ATOM 571 C C . GLN A 1 72 ? 8.771 3.643 3.394 1.00 98.56 72 GLN A C 1
ATOM 573 O O . GLN A 1 72 ? 8.087 3.643 4.413 1.00 98.56 72 GLN A O 1
ATOM 578 N N . TRP A 1 73 ? 8.297 4.098 2.229 1.00 98.62 73 TRP A N 1
ATOM 579 C CA . TRP A 1 73 ? 6.955 4.678 2.111 1.00 98.62 73 TRP A CA 1
ATOM 580 C C . TRP A 1 73 ? 5.843 3.683 2.446 1.00 98.62 73 TRP A C 1
ATOM 582 O O . TRP A 1 73 ? 4.842 4.062 3.048 1.00 98.62 73 TRP A O 1
ATOM 592 N N . HIS A 1 74 ? 6.014 2.412 2.080 1.00 97.94 74 HIS A N 1
ATOM 593 C CA . HIS A 1 74 ? 5.060 1.356 2.407 1.00 97.94 74 HIS A CA 1
ATOM 594 C C . HIS A 1 74 ? 5.014 1.077 3.912 1.00 97.94 74 HIS A C 1
ATOM 596 O O . HIS A 1 74 ? 3.928 0.987 4.474 1.00 97.94 74 HIS A O 1
ATOM 602 N N . GLN A 1 75 ? 6.168 1.035 4.585 1.00 98.25 75 GLN A N 1
ATOM 603 C CA . GLN A 1 75 ? 6.249 0.890 6.042 1.00 98.25 75 GLN A CA 1
ATOM 604 C C . GLN A 1 75 ? 5.556 2.047 6.773 1.00 98.25 75 GLN A C 1
ATOM 606 O O . GLN A 1 75 ? 4.792 1.806 7.706 1.00 98.25 75 GLN A O 1
ATOM 611 N N . GLU A 1 76 ? 5.765 3.288 6.324 1.00 98.50 76 GLU A N 1
ATOM 612 C CA . GLU A 1 76 ? 5.048 4.452 6.860 1.00 98.50 76 GLU A CA 1
ATOM 613 C C . GLU A 1 76 ? 3.530 4.337 6.647 1.00 98.50 76 GLU A C 1
ATOM 615 O O . GLU A 1 76 ? 2.752 4.519 7.583 1.00 98.50 76 GLU A O 1
ATOM 620 N N . ALA A 1 77 ? 3.090 4.006 5.429 1.00 98.38 77 ALA A N 1
ATOM 621 C CA . ALA A 1 77 ? 1.670 3.842 5.121 1.00 98.38 77 ALA A CA 1
ATOM 622 C C . ALA A 1 77 ? 1.026 2.718 5.950 1.00 98.38 77 ALA A C 1
ATOM 624 O O . ALA A 1 77 ? -0.107 2.852 6.412 1.00 98.38 77 ALA A O 1
ATOM 625 N N . PHE A 1 78 ? 1.758 1.627 6.176 1.00 97.56 78 PHE A N 1
ATOM 626 C CA . PHE A 1 78 ? 1.309 0.510 6.995 1.00 97.56 78 PHE A CA 1
ATOM 627 C C . PHE A 1 78 ? 1.139 0.909 8.464 1.00 97.56 78 PHE A C 1
ATOM 629 O O . PHE A 1 78 ? 0.126 0.561 9.068 1.00 97.56 78 PHE A O 1
ATOM 636 N N . ALA A 1 79 ? 2.065 1.695 9.020 1.00 98.31 79 ALA A N 1
ATOM 637 C CA . ALA A 1 79 ? 1.934 2.224 10.377 1.00 98.31 79 ALA A CA 1
ATOM 638 C C . ALA A 1 79 ? 0.667 3.089 10.535 1.00 98.31 79 ALA A C 1
ATOM 640 O O . ALA A 1 79 ? -0.058 2.946 11.519 1.00 98.31 79 ALA A O 1
ATOM 641 N N . LEU A 1 80 ? 0.339 3.916 9.534 1.00 98.38 80 LEU A N 1
ATOM 642 C CA . LEU A 1 80 ? -0.906 4.697 9.522 1.00 9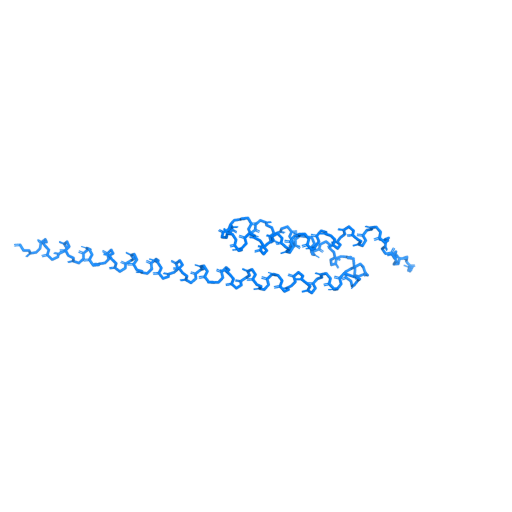8.38 80 LEU A CA 1
ATOM 643 C C . LEU A 1 80 ? -2.152 3.799 9.486 1.00 98.38 80 LEU A C 1
ATOM 645 O O . LEU A 1 80 ? -3.109 4.036 10.220 1.00 98.38 80 LEU A O 1
ATOM 649 N N . CYS A 1 81 ? -2.129 2.727 8.689 1.00 95.62 81 CYS A N 1
ATOM 650 C CA . CYS A 1 81 ? -3.231 1.761 8.643 1.00 95.62 81 CYS A CA 1
ATOM 651 C C . CYS A 1 81 ? -3.416 1.037 9.988 1.00 95.62 81 CYS A C 1
ATOM 653 O O . CYS A 1 81 ? -4.547 0.788 10.413 1.00 95.62 81 CYS A O 1
ATOM 655 N N . GLN A 1 82 ? -2.319 0.702 10.676 1.00 97.62 82 GLN A N 1
ATOM 656 C CA . GLN A 1 82 ? -2.372 0.098 12.009 1.00 97.62 82 GLN A CA 1
ATOM 657 C C . GLN A 1 82 ? -2.984 1.049 13.036 1.00 97.62 82 GLN A C 1
ATOM 659 O O . GLN A 1 82 ? -3.840 0.629 13.817 1.00 97.62 82 GLN A O 1
ATOM 664 N N . GLN A 1 83 ? -2.581 2.322 13.011 1.00 97.31 83 GLN A N 1
ATOM 665 C CA . GLN A 1 83 ? -3.130 3.349 13.890 1.00 97.31 83 GLN A CA 1
ATOM 666 C C . GLN A 1 83 ? -4.640 3.513 13.685 1.00 97.31 83 GLN A C 1
ATOM 668 O O . GLN A 1 83 ? -5.391 3.470 14.657 1.00 97.31 83 GLN A O 1
ATOM 673 N N . GLU A 1 84 ? -5.096 3.632 12.435 1.00 96.81 84 GLU A N 1
ATOM 674 C CA . GLU A 1 84 ? -6.526 3.714 12.119 1.00 96.81 84 GLU A CA 1
ATOM 675 C C . GLU A 1 84 ? -7.276 2.469 12.604 1.00 96.81 84 GLU A C 1
ATOM 677 O O . GLU A 1 84 ? -8.335 2.569 13.218 1.00 96.81 84 GLU A O 1
ATOM 682 N N . THR A 1 85 ? -6.719 1.279 12.371 1.00 95.31 85 THR A N 1
ATOM 683 C CA . THR A 1 85 ? -7.344 0.025 12.811 1.00 95.31 85 THR A CA 1
ATOM 684 C C . THR A 1 85 ? -7.508 -0.010 14.330 1.00 95.31 85 THR A C 1
ATOM 686 O O . THR A 1 85 ? -8.545 -0.449 14.827 1.00 95.31 85 THR A O 1
ATOM 689 N N . ALA A 1 86 ? -6.502 0.449 15.078 1.00 96.81 86 ALA A N 1
ATOM 690 C CA . ALA A 1 86 ? -6.575 0.545 16.532 1.00 96.81 86 ALA A CA 1
ATOM 691 C C . ALA A 1 86 ? -7.653 1.547 16.979 1.00 96.81 86 ALA A C 1
ATOM 693 O O . ALA A 1 86 ? -8.456 1.217 17.850 1.00 96.81 86 ALA A O 1
ATOM 694 N N . LEU A 1 87 ? -7.727 2.716 16.331 1.00 96.06 87 LEU A N 1
ATOM 695 C CA . LEU A 1 87 ? -8.755 3.722 16.602 1.00 96.06 87 LEU A CA 1
ATOM 696 C C . LEU A 1 87 ? -10.165 3.159 16.378 1.00 96.06 87 LEU A C 1
ATOM 698 O O . LEU A 1 87 ? -11.006 3.236 17.269 1.00 96.06 87 LEU A O 1
ATOM 702 N N . ARG A 1 88 ? -10.416 2.525 15.226 1.00 94.12 88 ARG A N 1
ATOM 703 C CA . ARG A 1 88 ? -11.730 1.939 14.913 1.00 94.12 88 ARG A CA 1
ATOM 704 C C . ARG A 1 88 ? -12.126 0.824 15.872 1.00 94.12 88 ARG A C 1
ATOM 706 O O . ARG A 1 88 ? -13.300 0.711 16.213 1.00 94.12 88 ARG A O 1
ATOM 713 N N . LYS A 1 89 ? -11.165 0.020 16.340 1.00 94.56 89 LYS A N 1
ATOM 714 C CA . LYS A 1 89 ? -11.418 -0.994 17.376 1.00 94.56 89 LYS A CA 1
ATOM 715 C C . LYS A 1 89 ? -11.859 -0.357 18.690 1.00 94.56 89 LYS A C 1
ATOM 717 O O . LYS A 1 89 ? -12.876 -0.765 19.238 1.00 94.56 89 LYS A O 1
ATOM 722 N N . GLN A 1 90 ? -11.154 0.674 19.146 1.00 95.00 90 GLN A N 1
ATOM 723 C CA . GLN A 1 90 ? -11.512 1.390 20.369 1.00 95.00 90 GLN A CA 1
ATOM 724 C C . GLN A 1 90 ? -12.894 2.060 20.261 1.00 95.00 90 GLN A C 1
ATOM 726 O O . GLN A 1 90 ? -13.693 2.005 21.197 1.00 95.00 90 GLN A O 1
ATOM 731 N N . GLU A 1 91 ? -13.201 2.676 19.116 1.00 93.50 91 GLU A N 1
ATOM 732 C CA . GLU A 1 91 ? -14.521 3.261 18.854 1.00 93.50 91 GLU A CA 1
ATOM 733 C C . GLU A 1 91 ? -15.624 2.197 18.907 1.00 93.50 91 GLU A C 1
ATOM 735 O O . GLU A 1 91 ? -16.657 2.404 19.547 1.00 93.50 91 GLU A O 1
ATOM 740 N N . TRP A 1 92 ? -15.394 1.039 18.285 1.00 91.81 92 TRP A N 1
ATOM 741 C CA . TRP A 1 92 ? -16.330 -0.081 18.302 1.00 91.81 92 TRP A CA 1
ATOM 742 C C . TRP A 1 92 ? -16.580 -0.628 19.716 1.00 91.81 92 TRP A C 1
ATOM 744 O O . TRP A 1 92 ? -17.730 -0.855 20.097 1.00 91.81 92 TRP A O 1
ATOM 754 N N . GLU A 1 93 ? -15.527 -0.801 20.514 1.00 92.00 93 GLU A N 1
ATOM 755 C CA . GLU A 1 93 ? -15.631 -1.232 21.914 1.00 92.00 93 GLU A CA 1
ATOM 756 C C . GLU A 1 93 ? -16.434 -0.227 22.749 1.00 92.00 93 GLU A C 1
ATOM 758 O O . GLU A 1 93 ? -17.351 -0.611 23.475 1.00 92.00 93 GLU A O 1
ATOM 763 N N . SER A 1 94 ? -16.172 1.075 22.585 1.00 89.31 94 SER A N 1
ATOM 764 C CA . SER A 1 94 ? -16.929 2.129 23.272 1.00 89.31 94 SER A CA 1
ATOM 765 C C . SER A 1 94 ? -18.417 2.114 22.910 1.00 89.31 94 SER A C 1
ATOM 767 O O . SER A 1 94 ? -19.270 2.274 23.786 1.00 89.31 94 SER A O 1
ATOM 769 N N . LEU A 1 95 ? -18.749 1.916 21.630 1.00 86.88 95 LEU A N 1
ATOM 770 C CA . LEU A 1 95 ? -20.138 1.813 21.177 1.00 86.88 95 LEU A CA 1
ATOM 771 C C . LEU A 1 95 ? -20.828 0.561 21.727 1.00 86.88 95 LEU A C 1
ATOM 773 O O . LEU A 1 95 ? -21.991 0.631 22.126 1.00 86.88 95 LEU A O 1
ATOM 777 N N . SER A 1 96 ? -20.108 -0.557 21.793 1.00 83.25 96 SER A N 1
ATOM 778 C CA . SER A 1 96 ? -20.627 -1.819 22.327 1.00 83.25 96 SER A CA 1
ATOM 779 C C . SER A 1 96 ? -20.948 -1.704 23.821 1.00 83.25 96 SER A C 1
ATOM 781 O O . SER A 1 96 ? -22.056 -2.041 24.229 1.00 83.25 96 SER A O 1
ATOM 783 N N . LEU A 1 97 ? -20.052 -1.105 24.614 1.00 80.38 97 LEU A N 1
ATOM 784 C CA . LEU A 1 97 ? -20.278 -0.858 26.046 1.00 80.38 97 LEU A CA 1
ATOM 785 C C . LEU A 1 97 ? -21.476 0.065 26.305 1.00 80.38 97 LEU A C 1
ATOM 787 O O . LEU A 1 97 ? -22.265 -0.174 27.218 1.00 80.38 97 LEU A O 1
ATOM 791 N N . LYS A 1 98 ? -21.653 1.116 25.492 1.00 79.00 98 LYS A N 1
ATOM 792 C CA . LYS A 1 98 ? -22.835 1.991 25.592 1.00 79.00 98 LYS A CA 1
ATOM 793 C C . LYS A 1 98 ? -24.126 1.223 25.332 1.00 79.00 98 LYS A C 1
ATOM 795 O O . LYS A 1 98 ? -25.112 1.449 26.025 1.00 79.00 98 LYS A O 1
ATOM 800 N N . ARG A 1 99 ? -24.125 0.321 24.349 1.00 74.56 99 ARG A N 1
ATOM 801 C CA . ARG A 1 99 ? -25.283 -0.520 24.037 1.00 74.56 99 ARG A CA 1
ATOM 802 C C . ARG A 1 99 ? -25.610 -1.480 25.181 1.00 74.56 99 ARG A C 1
ATOM 804 O O . ARG A 1 99 ? -26.779 -1.602 25.518 1.00 74.56 99 ARG A O 1
ATOM 811 N N . GLU A 1 100 ? -24.611 -2.118 25.786 1.00 75.75 100 GLU A N 1
ATOM 812 C CA . GLU A 1 100 ? -24.816 -2.971 26.966 1.00 75.75 100 GLU A CA 1
ATOM 813 C C . GLU A 1 100 ? -25.380 -2.172 28.146 1.00 75.75 100 GLU A C 1
ATOM 815 O O . GLU A 1 100 ? -26.330 -2.610 28.786 1.00 75.75 100 GLU A O 1
ATOM 820 N N . GLY A 1 101 ? -24.865 -0.962 28.387 1.00 74.06 101 GLY A N 1
ATOM 821 C CA . GLY A 1 101 ? -25.392 -0.069 29.421 1.00 74.06 101 GLY A CA 1
ATOM 822 C C . GLY A 1 101 ? -26.846 0.350 29.182 1.00 74.06 101 GLY A C 1
ATOM 823 O O . GLY A 1 101 ? -27.631 0.378 30.125 1.00 74.06 101 GLY A O 1
ATOM 824 N N . LEU A 1 102 ? -27.220 0.636 27.929 1.00 75.06 102 LEU A N 1
ATOM 825 C CA . LEU A 1 102 ? -28.608 0.938 27.558 1.00 75.06 102 LEU A CA 1
ATOM 826 C C . LEU A 1 102 ? -29.517 -0.281 27.738 1.00 75.06 102 LEU A C 1
ATOM 828 O O . LEU A 1 102 ? -30.583 -0.158 28.328 1.00 75.06 102 LEU A O 1
ATOM 832 N N . GLN A 1 103 ? -29.072 -1.462 27.307 1.00 72.56 103 GLN A N 1
ATOM 833 C CA . GLN A 1 103 ? -29.841 -2.693 27.476 1.00 72.56 103 GLN A CA 1
ATOM 834 C C . GLN A 1 103 ? -30.048 -3.035 28.961 1.00 72.56 103 GLN A C 1
ATOM 836 O O . GLN A 1 103 ? -31.162 -3.355 29.363 1.00 72.56 103 GLN A O 1
ATOM 841 N N . ALA A 1 104 ? -29.012 -2.907 29.794 1.00 69.19 104 ALA A N 1
ATOM 842 C CA . ALA A 1 104 ? -29.124 -3.126 31.236 1.00 69.19 104 ALA A CA 1
ATOM 843 C C . ALA A 1 104 ? -30.072 -2.115 31.909 1.00 69.19 104 ALA A C 1
ATOM 845 O O . ALA A 1 104 ? -30.779 -2.460 32.857 1.00 69.19 104 ALA A O 1
ATOM 846 N N . TYR A 1 105 ? -30.102 -0.870 31.422 1.00 65.25 105 TYR A N 1
ATOM 847 C CA . TYR A 1 105 ? -31.023 0.156 31.906 1.00 65.25 105 TYR A CA 1
ATOM 848 C C . TYR A 1 105 ? -32.484 -0.170 31.554 1.00 65.25 105 TYR A C 1
ATOM 850 O O . TYR A 1 105 ? -33.352 -0.086 32.425 1.00 65.25 105 TYR A O 1
ATOM 858 N N . ASP A 1 106 ? -32.748 -0.598 30.317 1.00 67.50 106 ASP A N 1
ATOM 859 C CA . ASP A 1 106 ? -34.084 -1.010 29.868 1.00 67.50 106 ASP A CA 1
ATOM 860 C C . ASP A 1 106 ? -34.575 -2.259 30.625 1.00 67.50 106 ASP A C 1
ATOM 862 O O . ASP A 1 106 ? -35.720 -2.310 31.085 1.00 67.50 106 ASP A O 1
ATOM 866 N N . GLU A 1 107 ? -33.703 -3.253 30.832 1.00 71.31 107 GLU A N 1
ATOM 867 C CA . GLU A 1 107 ? -34.015 -4.448 31.625 1.00 71.31 107 GLU A CA 1
ATOM 868 C C . GLU A 1 107 ? -34.382 -4.078 33.072 1.00 71.31 107 GLU A C 1
ATOM 870 O O . GLU A 1 107 ? -35.397 -4.552 33.581 1.00 71.31 107 GLU A O 1
ATOM 875 N N . ALA A 1 108 ? -33.640 -3.167 33.711 1.00 66.19 108 ALA A N 1
ATOM 876 C CA . ALA A 1 108 ? -33.948 -2.696 35.062 1.00 66.19 108 ALA A CA 1
ATOM 877 C C . ALA A 1 108 ? -35.290 -1.942 35.158 1.00 66.19 108 ALA A C 1
ATOM 879 O O . ALA A 1 108 ? -35.986 -2.087 36.162 1.00 66.19 108 ALA A O 1
ATOM 880 N N . GLN A 1 109 ? -35.686 -1.172 34.135 1.00 55.69 109 GLN A N 1
ATOM 881 C CA . GLN A 1 109 ? -37.002 -0.514 34.113 1.00 55.69 109 GLN A CA 1
ATOM 882 C C . GLN A 1 109 ? -38.163 -1.487 33.896 1.00 55.69 109 GLN A C 1
ATOM 884 O O . GLN A 1 109 ? -39.264 -1.227 34.362 1.00 55.69 109 GLN A O 1
ATOM 889 N N . THR A 1 110 ? -37.934 -2.610 33.215 1.00 61.84 110 THR A N 1
ATOM 890 C CA . THR A 1 110 ? -38.991 -3.598 32.942 1.00 61.84 110 THR A CA 1
ATOM 891 C C . THR A 1 110 ? -39.366 -4.414 34.193 1.00 61.84 110 THR A C 1
ATOM 893 O O . THR A 1 110 ? -40.408 -5.065 34.223 1.00 61.84 110 THR A O 1
ATOM 896 N N . TRP A 1 111 ? -38.514 -4.401 35.224 1.00 55.84 111 TRP A N 1
ATOM 897 C CA . TRP A 1 111 ? -38.700 -5.135 36.484 1.00 55.84 111 TRP A CA 1
ATOM 898 C C . TRP A 1 111 ? -39.220 -4.253 37.638 1.00 55.84 111 TRP A C 1
ATOM 900 O O . TRP A 1 111 ? -39.413 -4.767 38.742 1.00 55.84 111 TRP A O 1
ATOM 910 N N . ALA A 1 112 ? -39.423 -2.953 37.399 1.00 50.34 112 ALA A N 1
ATOM 911 C CA . ALA A 1 112 ? -40.010 -1.992 38.338 1.00 50.34 112 ALA A CA 1
ATOM 912 C C . ALA A 1 112 ? -41.495 -1.756 38.026 1.00 50.34 112 ALA A C 1
ATOM 914 O O . ALA A 1 112 ? -42.267 -1.580 38.997 1.00 50.34 112 ALA A O 1
#

Radius of gyration: 23.72 Å; chains: 1; bounding box: 63×34×64 Å

Sequence (112 aa):
MSMTGAVPSGTERESRQRQLLGLGRLILQQARAGQWEAVRLADHRLARLVELLRQQPALWQTLMPARDQVRQWHQEAFALCQQETALRKQEWESLSLKREGLQAYDEAQTWA

Foldseek 3Di:
DDDDPDQDDPVRLVVLLCLLLVLLVQLLVCLVVVVVVSNVVSVVVNVVSLVVVVVNVNSVVVSVVSVVVSVVSVVNSVVSVVVVVVVVVVVVVVVVVVVVVVVVVVVVVVVD

pLDDT: mean 88.6, std 15.76, range [32.03, 98.75]

Organism: NCBI:txid633417

Secondary structure (DSSP, 8-state):
-----PPPPHHHHHHHHHHHHHHHHHHHHHHHTT-HHHHHHHHHHHHHHHHHHHT-HHHHHHTHHHHHHHHHHHHHHHHHHHHHHHHHHHHHHHHHHHHHHHHHHHHHHHT-